Protein AF-A0A7S2FSC3-F1 (afdb_monomer_lite)

InterPro domains:
  IPR011629 Zinc chaperone CobW-like, C-terminal [PF07683] (26-60)
  IPR051927 Zinc Chaperone and cDPG Synthetase [PTHR43603] (1-76)

Radius of gyration: 21.45 Å; chains: 1; bounding box: 57×33×58 Å

Organism: NCBI:txid156173

Structure (mmCIF, N/CA/C/O backbone):
data_AF-A0A7S2FSC3-F1
#
_entry.id   AF-A0A7S2FSC3-F1
#
loop_
_atom_site.group_PDB
_atom_site.id
_atom_site.type_symbol
_atom_site.label_atom_id
_atom_site.label_alt_id
_atom_site.label_comp_id
_atom_site.label_asym_id
_atom_site.label_entity_id
_atom_site.label_seq_id
_atom_site.pdbx_PDB_ins_code
_atom_site.Cartn_x
_atom_site.Cartn_y
_atom_site.Cartn_z
_atom_site.occupancy
_atom_site.B_iso_or_equiv
_atom_site.auth_seq_id
_atom_site.auth_comp_id
_atom_site.auth_asym_id
_atom_site.auth_atom_id
_atom_site.pdbx_PDB_model_num
ATOM 1 N N . GLY A 1 1 ? 13.423 -2.432 -0.985 1.00 66.19 1 GLY A N 1
ATOM 2 C CA . GLY A 1 1 ? 12.224 -1.818 -0.388 1.00 66.19 1 GLY A CA 1
ATOM 3 C C . GLY A 1 1 ? 11.004 -2.440 -1.022 1.00 66.19 1 GLY A C 1
ATOM 4 O O . GLY A 1 1 ? 11.170 -3.214 -1.960 1.00 66.19 1 GLY A O 1
ATOM 5 N N . VAL A 1 2 ? 9.814 -2.130 -0.518 1.00 87.06 2 VAL A N 1
ATOM 6 C CA . VAL A 1 2 ? 8.578 -2.390 -1.267 1.00 87.06 2 VAL A CA 1
ATOM 7 C C . VAL A 1 2 ? 8.443 -1.413 -2.427 1.00 87.06 2 VAL A C 1
ATOM 9 O O . VAL A 1 2 ? 8.983 -0.311 -2.361 1.00 87.06 2 VAL A O 1
ATOM 12 N N . TRP A 1 3 ? 7.713 -1.824 -3.457 1.00 92.44 3 TRP A N 1
ATOM 13 C CA . TRP A 1 3 ? 7.176 -0.907 -4.457 1.00 92.44 3 TRP A CA 1
ATOM 14 C C . TRP A 1 3 ? 5.982 -0.169 -3.855 1.00 92.44 3 TRP A C 1
ATOM 16 O O . TRP A 1 3 ? 5.108 -0.804 -3.256 1.00 92.44 3 TRP A O 1
ATOM 26 N N . TRP A 1 4 ? 5.923 1.147 -4.014 1.00 93.94 4 TRP A N 1
ATOM 27 C CA . TRP A 1 4 ? 4.800 1.967 -3.570 1.00 93.94 4 TRP A CA 1
ATOM 28 C C . TRP A 1 4 ? 3.483 1.527 -4.211 1.00 93.94 4 TRP A C 1
ATOM 30 O O . TRP A 1 4 ? 2.458 1.518 -3.536 1.00 93.94 4 TRP A O 1
ATOM 40 N N . ALA A 1 5 ? 3.521 1.057 -5.461 1.00 92.81 5 ALA A N 1
ATOM 41 C CA . ALA A 1 5 ? 2.370 0.504 -6.173 1.00 92.81 5 ALA A CA 1
ATOM 42 C C . ALA A 1 5 ? 1.791 -0.783 -5.552 1.00 92.81 5 ALA A C 1
ATOM 44 O O . ALA A 1 5 ? 0.733 -1.235 -5.978 1.00 92.81 5 ALA A O 1
ATOM 45 N N . MET A 1 6 ? 2.472 -1.397 -4.576 1.00 90.62 6 MET A N 1
ATOM 46 C CA . MET A 1 6 ? 1.959 -2.556 -3.830 1.00 90.62 6 MET A CA 1
ATOM 47 C C . MET A 1 6 ? 1.218 -2.163 -2.546 1.00 90.62 6 MET A C 1
ATOM 49 O O . MET A 1 6 ? 0.625 -3.030 -1.904 1.00 90.62 6 MET A O 1
ATOM 53 N N . LEU A 1 7 ? 1.278 -0.895 -2.131 1.00 93.00 7 LEU A N 1
ATOM 54 C CA . LEU A 1 7 ? 0.576 -0.412 -0.947 1.00 93.00 7 LEU A CA 1
ATOM 55 C C . LEU A 1 7 ? -0.775 0.195 -1.345 1.00 93.00 7 LEU A C 1
ATOM 57 O O . LEU A 1 7 ? -0.863 0.836 -2.394 1.00 93.00 7 LEU A O 1
ATOM 61 N N . PRO A 1 8 ? -1.813 0.086 -0.494 1.00 93.75 8 PRO A N 1
ATOM 62 C CA . PRO A 1 8 ? -2.980 0.945 -0.632 1.00 93.75 8 PRO A CA 1
ATOM 63 C C . PRO A 1 8 ? -2.547 2.413 -0.614 1.00 93.75 8 PRO A C 1
ATOM 65 O O . PRO A 1 8 ? -1.660 2.797 0.154 1.00 93.75 8 PRO A O 1
ATOM 68 N N . GLU A 1 9 ? -3.193 3.248 -1.421 1.00 93.19 9 GLU A N 1
ATOM 69 C CA . GLU A 1 9 ? -2.822 4.658 -1.585 1.00 93.19 9 GLU A CA 1
ATOM 70 C C . GLU A 1 9 ? -2.804 5.410 -0.243 1.00 93.19 9 GLU A C 1
ATOM 72 O O . GLU A 1 9 ? -1.853 6.125 0.070 1.00 93.19 9 GLU A O 1
ATOM 77 N N . GLN A 1 10 ? -3.790 5.137 0.615 1.00 93.88 10 GLN A N 1
ATOM 78 C CA . GLN A 1 10 ? -3.910 5.703 1.959 1.00 93.88 10 GLN A CA 1
ATOM 79 C C . GLN A 1 10 ? -2.768 5.265 2.889 1.00 93.88 10 GLN A C 1
ATOM 81 O O . GLN A 1 10 ? -2.435 5.970 3.841 1.00 93.88 10 GLN A O 1
ATOM 86 N N . VAL A 1 11 ? -2.171 4.091 2.658 1.00 95.25 11 VAL A N 1
ATOM 87 C CA . VAL A 1 11 ? -0.993 3.624 3.405 1.00 95.25 11 VAL A CA 1
ATOM 88 C C . VAL A 1 11 ? 0.261 4.308 2.877 1.00 95.25 11 VAL A C 1
ATOM 90 O O . VAL A 1 11 ? 1.073 4.765 3.681 1.00 95.25 11 VAL A O 1
ATOM 93 N N . MET A 1 12 ? 0.411 4.408 1.552 1.00 94.81 12 MET A N 1
ATOM 94 C CA . MET A 1 12 ? 1.528 5.109 0.912 1.00 94.81 12 MET A CA 1
ATOM 95 C C . MET A 1 12 ? 1.597 6.566 1.383 1.00 94.81 12 MET A C 1
ATOM 97 O O . MET A 1 12 ? 2.657 7.016 1.816 1.00 94.81 12 MET A O 1
ATOM 101 N N . GLU A 1 13 ? 0.467 7.275 1.383 1.00 94.12 13 GLU A N 1
ATOM 102 C CA . GLU A 1 13 ? 0.369 8.656 1.866 1.00 94.12 13 GLU A CA 1
ATOM 103 C C . GLU A 1 13 ? 0.845 8.785 3.324 1.00 94.12 13 GLU A C 1
ATOM 105 O O . GLU A 1 13 ? 1.619 9.682 3.646 1.00 94.12 13 GLU A O 1
ATOM 110 N N . LYS A 1 14 ? 0.484 7.832 4.196 1.00 93.06 14 LYS A N 1
ATOM 111 C CA . LYS A 1 14 ? 0.932 7.785 5.603 1.00 93.06 14 LYS A CA 1
ATOM 112 C C . LYS A 1 14 ? 2.392 7.358 5.793 1.00 93.06 14 LYS A C 1
ATOM 114 O O . LYS A 1 14 ? 2.920 7.483 6.902 1.00 93.06 14 LYS A O 1
ATOM 119 N N . CYS A 1 15 ? 3.023 6.768 4.781 1.00 93.50 15 CYS A N 1
ATOM 120 C CA . CYS A 1 15 ? 4.440 6.403 4.821 1.00 93.50 15 CYS A CA 1
ATOM 121 C C . CYS A 1 15 ? 5.344 7.561 4.396 1.00 93.50 15 CYS A C 1
ATOM 123 O O . CYS A 1 15 ? 6.516 7.586 4.776 1.00 93.50 15 CYS A O 1
ATOM 125 N N . LEU A 1 16 ? 4.815 8.507 3.620 1.00 92.81 16 LEU A N 1
ATOM 126 C CA . LEU A 1 16 ? 5.562 9.644 3.107 1.00 92.81 16 LEU A CA 1
ATOM 127 C C . LEU A 1 16 ? 5.441 10.854 4.046 1.00 92.81 16 LEU A C 1
ATOM 129 O O . LEU A 1 16 ? 4.410 11.059 4.681 1.00 92.81 16 LEU A O 1
ATOM 133 N N . PRO A 1 17 ? 6.510 11.659 4.183 1.00 91.50 17 PRO A N 1
ATOM 134 C CA . PRO A 1 17 ? 6.576 12.693 5.213 1.00 91.50 17 PRO A CA 1
ATOM 135 C C . PRO A 1 17 ? 5.657 13.886 4.938 1.00 91.50 17 PRO A C 1
ATOM 137 O O . PRO A 1 17 ? 5.297 14.597 5.876 1.00 91.50 17 PRO A O 1
ATOM 140 N N . THR A 1 18 ? 5.313 14.138 3.671 1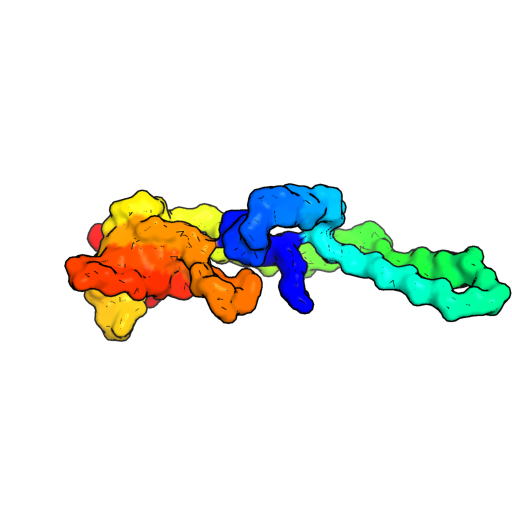.00 95.25 18 THR A N 1
ATOM 141 C CA . THR A 1 18 ? 4.455 15.256 3.274 1.00 95.25 18 THR A CA 1
ATOM 142 C C . THR A 1 18 ? 3.576 14.893 2.070 1.00 95.25 18 THR A C 1
ATOM 144 O O . THR A 1 18 ? 3.945 14.010 1.285 1.00 95.25 18 THR A O 1
ATOM 147 N N . PRO A 1 19 ? 2.449 15.600 1.863 1.00 95.00 19 PRO A N 1
ATOM 148 C CA . PRO A 1 19 ? 1.622 15.444 0.665 1.00 95.00 19 PRO A CA 1
ATOM 149 C C . PRO A 1 19 ? 2.388 15.708 -0.639 1.00 95.00 19 PRO A C 1
ATOM 151 O O . PRO A 1 19 ? 2.137 15.065 -1.655 1.00 95.00 19 PRO A O 1
ATOM 154 N N . GLU A 1 20 ? 3.362 16.621 -0.622 1.00 97.12 20 GLU A N 1
ATOM 155 C CA . GLU A 1 20 ? 4.203 16.907 -1.787 1.00 97.12 20 GLU A CA 1
ATOM 156 C C . GLU A 1 20 ? 5.126 15.733 -2.120 1.00 97.12 20 GLU A C 1
ATOM 158 O O . GLU A 1 20 ? 5.337 15.451 -3.297 1.00 97.12 20 GLU A O 1
ATOM 163 N N . ALA A 1 21 ? 5.648 15.025 -1.111 1.00 95.62 21 ALA A N 1
ATOM 164 C CA . ALA A 1 21 ? 6.431 13.811 -1.329 1.00 95.62 21 ALA A CA 1
ATOM 165 C C . ALA A 1 21 ? 5.567 12.705 -1.954 1.00 95.62 21 ALA A C 1
ATOM 167 O O . ALA A 1 21 ? 5.998 12.061 -2.906 1.00 95.62 21 ALA A O 1
ATOM 168 N N . PHE A 1 22 ? 4.326 12.541 -1.485 1.00 95.75 22 PHE A N 1
ATOM 169 C CA . PHE A 1 22 ? 3.356 11.636 -2.107 1.00 95.75 22 PHE A CA 1
ATOM 170 C C . PHE A 1 22 ? 3.079 11.995 -3.569 1.00 95.75 22 PHE A C 1
ATOM 172 O O . PHE A 1 22 ? 3.190 11.136 -4.444 1.00 95.75 22 PHE A O 1
ATOM 179 N N . ALA A 1 23 ? 2.806 13.267 -3.860 1.00 96.06 23 ALA A N 1
ATOM 180 C CA . ALA A 1 23 ? 2.588 13.726 -5.227 1.00 96.06 23 ALA A CA 1
ATOM 181 C C . ALA A 1 23 ? 3.825 13.522 -6.123 1.00 96.06 23 ALA A C 1
ATOM 183 O O . ALA A 1 23 ? 3.682 13.122 -7.278 1.00 96.06 23 ALA A O 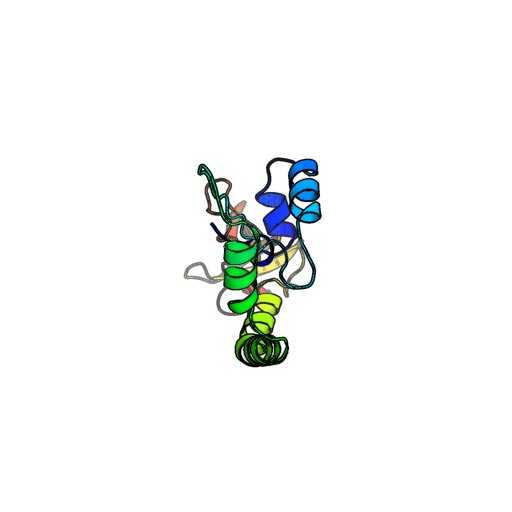1
ATOM 184 N N . ALA A 1 24 ? 5.030 13.767 -5.597 1.00 95.44 24 ALA A N 1
ATOM 185 C CA . ALA A 1 24 ? 6.283 13.582 -6.325 1.00 95.44 24 ALA A CA 1
ATOM 186 C C . ALA A 1 24 ? 6.531 12.111 -6.676 1.00 95.44 24 ALA A C 1
ATOM 188 O O . ALA A 1 24 ? 6.841 11.817 -7.827 1.00 95.44 24 ALA A O 1
ATOM 189 N N . GLU A 1 25 ? 6.339 11.189 -5.728 1.00 94.50 25 GLU A N 1
ATOM 190 C CA . GLU A 1 25 ? 6.427 9.750 -5.998 1.00 94.50 25 GLU A CA 1
ATOM 191 C C . GLU A 1 25 ? 5.367 9.324 -7.015 1.00 94.50 25 GLU A C 1
ATOM 193 O O . GLU A 1 25 ? 5.680 8.658 -7.999 1.00 94.50 25 GLU A O 1
ATOM 198 N N . ARG A 1 26 ? 4.114 9.771 -6.853 1.00 94.56 26 ARG A N 1
ATOM 199 C CA . ARG A 1 26 ? 3.037 9.424 -7.788 1.00 94.56 26 ARG A CA 1
ATOM 200 C C . ARG A 1 26 ? 3.292 9.924 -9.213 1.00 94.56 26 ARG A C 1
ATOM 202 O O . ARG A 1 26 ? 2.920 9.240 -10.166 1.00 94.56 26 ARG A O 1
ATOM 209 N N . ALA A 1 27 ? 3.955 11.067 -9.370 1.00 95.12 27 ALA A N 1
ATOM 210 C CA . ALA A 1 27 ? 4.332 11.603 -10.675 1.00 95.12 27 ALA A CA 1
ATOM 211 C C . ALA A 1 27 ? 5.369 10.741 -11.420 1.00 95.12 27 ALA A C 1
ATOM 213 O O . ALA A 1 27 ? 5.529 10.907 -12.627 1.00 95.12 27 ALA A O 1
ATOM 214 N N . LEU A 1 28 ? 6.068 9.837 -10.725 1.00 93.00 28 LEU A N 1
ATOM 215 C CA . LEU A 1 28 ? 7.051 8.927 -11.318 1.00 93.00 28 LEU A CA 1
ATOM 216 C C . LEU A 1 28 ? 6.463 7.579 -11.747 1.00 93.00 28 LEU A C 1
ATOM 218 O O . LEU A 1 28 ? 7.195 6.781 -12.328 1.00 93.00 28 LEU A O 1
ATOM 222 N N . PHE A 1 29 ? 5.193 7.299 -11.444 1.00 95.06 29 PHE A N 1
ATOM 223 C CA . PHE A 1 29 ? 4.588 6.023 -11.821 1.00 95.06 29 PHE A CA 1
ATOM 224 C C . PHE A 1 29 ? 4.213 6.022 -13.298 1.00 95.06 29 PHE A C 1
ATOM 226 O O . PHE A 1 29 ? 3.749 7.032 -13.831 1.00 95.06 29 PHE A O 1
ATOM 233 N N . GLU A 1 30 ? 4.305 4.851 -13.915 1.00 92.56 30 GLU A N 1
ATOM 234 C CA . GLU A 1 30 ? 3.996 4.661 -15.325 1.00 92.56 30 GLU A CA 1
ATOM 235 C C . GLU A 1 30 ? 3.083 3.448 -15.536 1.00 92.56 30 GLU A C 1
ATOM 237 O O . GLU A 1 30 ? 3.341 2.361 -15.018 1.00 92.56 30 GLU A O 1
ATOM 242 N N . GLY A 1 31 ? 2.002 3.647 -16.299 1.00 89.19 31 GLY A N 1
ATOM 243 C CA . GLY A 1 31 ? 1.056 2.590 -16.664 1.00 89.19 31 GLY A CA 1
ATOM 244 C C . GLY A 1 31 ? 0.523 1.788 -15.471 1.00 89.19 31 GLY A C 1
ATOM 245 O O . GLY A 1 31 ? 0.311 2.323 -14.381 1.00 89.19 31 GLY A O 1
ATOM 246 N N . ASP A 1 32 ? 0.323 0.490 -15.696 1.00 87.06 32 ASP A N 1
ATOM 247 C CA . ASP A 1 32 ? -0.169 -0.457 -14.686 1.00 87.06 32 ASP A CA 1
ATOM 248 C C . ASP A 1 32 ? 0.930 -0.908 -13.708 1.00 87.06 32 ASP A C 1
ATOM 250 O O . ASP A 1 32 ? 0.656 -1.436 -12.628 1.00 87.06 32 ASP A O 1
ATOM 254 N N . ASP A 1 33 ? 2.192 -0.700 -14.082 1.00 88.94 33 ASP A N 1
ATOM 255 C CA . ASP A 1 33 ? 3.354 -1.200 -13.354 1.00 88.94 33 ASP A CA 1
ATOM 256 C C . ASP A 1 33 ? 3.883 -0.196 -12.318 1.00 88.94 33 ASP A C 1
ATOM 258 O O . ASP A 1 33 ? 4.737 -0.540 -11.496 1.00 88.94 33 ASP A O 1
ATOM 262 N N . GLY A 1 34 ? 3.294 0.998 -12.251 1.00 93.50 34 GLY A N 1
ATOM 263 C CA . GLY A 1 34 ? 3.472 1.932 -11.148 1.00 93.50 34 GLY A CA 1
ATOM 264 C C . GLY A 1 34 ? 4.913 2.422 -11.019 1.00 93.50 34 GLY A C 1
ATOM 265 O O . GLY A 1 34 ? 5.493 2.907 -11.984 1.00 93.50 34 GLY A O 1
ATOM 266 N N . ASP A 1 35 ? 5.497 2.317 -9.824 1.00 94.31 35 ASP A N 1
ATOM 267 C CA . ASP A 1 35 ? 6.863 2.762 -9.518 1.00 94.31 35 ASP A CA 1
ATOM 268 C C . ASP A 1 35 ? 7.957 1.722 -9.810 1.00 94.31 35 ASP A C 1
ATOM 270 O O . ASP A 1 35 ? 9.110 1.919 -9.417 1.00 94.31 35 ASP A O 1
ATOM 274 N N . ARG A 1 36 ? 7.631 0.614 -10.492 1.00 92.56 36 ARG A N 1
ATOM 275 C CA . ARG A 1 36 ? 8.564 -0.484 -10.807 1.00 92.56 36 ARG A CA 1
ATOM 276 C C . ARG A 1 36 ? 9.567 -0.081 -11.893 1.00 92.56 36 ARG A C 1
ATOM 278 O O . ARG A 1 36 ? 9.541 -0.580 -13.013 1.00 92.56 36 ARG A O 1
ATOM 285 N N . ARG A 1 37 ? 10.480 0.824 -11.545 1.00 89.06 37 ARG A N 1
ATOM 286 C CA . ARG A 1 37 ? 11.484 1.403 -12.441 1.00 89.06 37 ARG A CA 1
ATOM 287 C C . ARG A 1 37 ? 12.889 0.943 -12.078 1.00 89.06 37 ARG A C 1
ATOM 289 O O . ARG A 1 37 ? 13.251 0.849 -10.905 1.00 89.06 37 ARG A O 1
ATOM 296 N N . GLN A 1 38 ? 13.711 0.733 -13.099 1.00 86.88 38 GLN A N 1
ATOM 297 C CA . GLN A 1 38 ? 15.144 0.500 -12.954 1.00 86.88 38 GLN A CA 1
ATOM 298 C C . GLN A 1 38 ? 15.923 1.566 -13.722 1.00 86.88 38 GLN A C 1
ATOM 300 O O . GLN A 1 38 ? 15.554 1.933 -14.834 1.00 86.88 38 GLN A O 1
ATOM 305 N N . GLU A 1 39 ? 17.007 2.057 -13.127 1.00 90.12 39 GLU A N 1
ATOM 306 C CA . GLU A 1 39 ? 17.942 2.974 -13.775 1.00 90.12 39 GLU A CA 1
ATOM 307 C C . GLU A 1 39 ? 19.323 2.320 -13.806 1.00 90.12 39 GLU A C 1
ATOM 309 O O . GLU A 1 39 ? 19.877 1.947 -12.769 1.00 90.12 39 GLU A O 1
ATOM 314 N N . LEU A 1 40 ? 19.866 2.150 -15.010 1.00 91.44 40 LEU A N 1
ATOM 315 C CA . LEU A 1 40 ? 21.185 1.570 -15.231 1.00 91.44 40 LEU A CA 1
ATOM 316 C C . LEU A 1 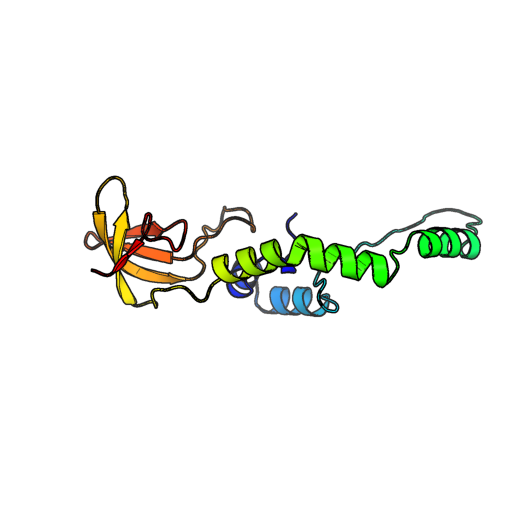40 ? 22.134 2.660 -15.725 1.00 91.44 40 LEU A C 1
ATOM 318 O O . LEU A 1 40 ? 21.888 3.292 -16.750 1.00 91.44 40 LEU A O 1
ATOM 322 N N . VAL A 1 41 ? 23.244 2.858 -15.010 1.00 93.94 41 VAL A N 1
ATOM 323 C CA . VAL A 1 41 ? 24.265 3.853 -15.361 1.00 93.94 41 VAL A CA 1
ATOM 324 C C . VAL A 1 41 ? 25.555 3.144 -15.757 1.00 93.94 41 VAL A C 1
ATOM 326 O O . VAL A 1 41 ? 26.162 2.434 -14.955 1.00 93.94 41 VAL A O 1
ATOM 329 N N . PHE A 1 42 ? 26.006 3.376 -16.989 1.00 94.12 42 PHE A N 1
ATOM 330 C CA . PHE A 1 42 ? 27.273 2.857 -17.502 1.00 94.12 42 PHE A CA 1
ATOM 331 C C . PHE A 1 42 ? 28.331 3.965 -17.509 1.00 94.12 42 PHE A C 1
ATOM 333 O O . PHE A 1 42 ? 28.181 4.975 -18.194 1.00 94.12 42 PHE A O 1
ATOM 340 N N . ILE A 1 43 ? 29.424 3.774 -16.763 1.00 95.50 43 ILE A N 1
ATOM 341 C CA . ILE A 1 43 ? 30.540 4.729 -16.678 1.00 95.50 43 ILE A CA 1
ATOM 342 C C . ILE A 1 43 ? 31.780 4.097 -17.312 1.00 95.50 43 ILE A C 1
ATOM 344 O O . ILE A 1 43 ? 32.266 3.065 -16.856 1.00 95.50 43 ILE A O 1
ATOM 348 N N . GLY A 1 44 ? 32.319 4.725 -18.357 1.00 94.31 44 GLY A N 1
ATOM 349 C CA . GLY A 1 44 ? 33.502 4.227 -19.051 1.00 94.31 44 GLY A CA 1
ATOM 350 C C . GLY A 1 44 ? 33.963 5.146 -20.177 1.00 94.31 44 GLY A C 1
ATOM 351 O O . GLY A 1 44 ? 33.283 6.101 -20.545 1.00 94.31 44 GLY A O 1
ATOM 352 N N . THR A 1 45 ? 35.138 4.853 -20.737 1.00 94.56 45 THR A N 1
ATOM 353 C CA . THR A 1 45 ? 35.649 5.546 -21.931 1.00 94.56 45 THR A CA 1
ATOM 354 C C . THR A 1 45 ? 35.459 4.663 -23.158 1.00 94.56 45 THR A C 1
ATOM 356 O O . THR A 1 45 ? 35.622 3.449 -23.062 1.00 94.56 45 THR A O 1
ATOM 359 N N . LYS A 1 46 ? 35.128 5.268 -24.309 1.00 96.25 46 LYS A N 1
ATOM 360 C CA . LYS A 1 46 ? 34.872 4.554 -25.578 1.00 96.25 46 LYS A CA 1
ATOM 361 C C . LYS A 1 46 ? 33.759 3.493 -25.475 1.00 96.25 46 LYS A C 1
ATOM 363 O O . LYS A 1 46 ? 33.883 2.420 -26.056 1.00 96.25 46 LYS A O 1
ATOM 368 N N . LEU A 1 47 ? 32.694 3.790 -24.727 1.00 96.38 47 LEU A N 1
ATOM 369 C CA . LEU A 1 47 ? 31.517 2.922 -24.655 1.00 96.38 47 LEU A CA 1
ATOM 370 C C . LEU A 1 47 ? 30.838 2.829 -26.024 1.00 96.38 47 LEU A C 1
ATOM 372 O O . LEU A 1 47 ? 30.599 3.849 -26.673 1.00 96.38 47 LEU A O 1
ATOM 376 N N . ASP A 1 48 ? 30.501 1.608 -26.429 1.00 97.31 48 ASP A N 1
ATOM 377 C CA . ASP A 1 48 ? 29.649 1.361 -27.586 1.00 97.31 48 ASP A CA 1
ATOM 378 C C . ASP A 1 48 ? 28.184 1.413 -27.146 1.00 97.31 48 ASP A C 1
ATOM 380 O O . ASP A 1 48 ? 27.583 0.410 -26.761 1.00 97.31 48 ASP A O 1
ATOM 384 N N . VAL A 1 49 ? 27.630 2.625 -27.141 1.00 95.94 49 VAL A N 1
ATOM 385 C CA . VAL A 1 49 ? 26.251 2.874 -26.702 1.00 95.94 49 VAL A CA 1
ATOM 386 C C . VAL A 1 49 ? 25.258 2.075 -27.544 1.00 95.94 49 VAL A C 1
ATOM 388 O O . VAL A 1 49 ? 24.333 1.494 -26.993 1.00 95.94 49 VAL A O 1
ATOM 391 N N . ALA A 1 50 ? 25.476 1.985 -28.859 1.00 97.06 50 ALA A N 1
ATOM 392 C CA . ALA A 1 50 ? 24.567 1.282 -29.756 1.00 97.06 50 ALA A CA 1
ATOM 393 C C . ALA A 1 50 ? 24.532 -0.222 -29.460 1.00 97.06 50 ALA A C 1
ATOM 395 O O . ALA A 1 50 ? 23.451 -0.802 -29.369 1.00 97.06 50 ALA A O 1
ATOM 396 N N . ALA A 1 51 ? 25.696 -0.847 -29.258 1.00 97.75 51 ALA A N 1
ATOM 397 C CA . ALA A 1 51 ? 25.762 -2.265 -28.916 1.00 97.75 51 ALA A CA 1
ATOM 398 C C . ALA A 1 51 ? 25.149 -2.564 -27.538 1.00 97.75 51 ALA A C 1
ATOM 400 O O . ALA A 1 51 ? 24.461 -3.575 -27.380 1.00 97.75 51 ALA A O 1
ATOM 401 N N . ILE A 1 52 ? 25.372 -1.690 -26.549 1.00 96.81 52 ILE A N 1
ATOM 402 C CA . ILE A 1 52 ? 24.791 -1.838 -25.207 1.00 96.81 52 ILE A CA 1
ATOM 403 C C . ILE A 1 52 ? 23.266 -1.721 -25.273 1.00 96.81 52 ILE A C 1
ATOM 405 O O . ILE A 1 52 ? 22.583 -2.612 -24.778 1.00 96.81 52 ILE A O 1
ATOM 409 N N . THR A 1 53 ? 22.735 -0.678 -25.918 1.00 96.38 53 THR A N 1
ATOM 410 C CA . THR A 1 53 ? 21.286 -0.491 -26.083 1.00 96.38 53 THR A CA 1
ATOM 411 C C . THR A 1 53 ? 20.657 -1.681 -26.798 1.00 96.38 53 THR A C 1
ATOM 413 O O . THR A 1 53 ? 19.738 -2.277 -26.256 1.00 96.38 53 THR A O 1
ATOM 416 N N . ALA A 1 54 ? 21.218 -2.121 -27.928 1.00 97.88 54 ALA A N 1
ATOM 417 C CA . ALA A 1 54 ? 20.692 -3.277 -28.655 1.00 97.88 54 ALA A CA 1
ATOM 418 C C . ALA A 1 54 ? 20.696 -4.567 -27.813 1.00 97.88 54 ALA A C 1
ATOM 420 O O . ALA A 1 54 ? 19.794 -5.391 -27.939 1.00 97.88 54 ALA A O 1
ATOM 421 N N . SER A 1 55 ? 21.697 -4.744 -26.943 1.00 97.25 55 SER A N 1
ATOM 422 C CA . SER A 1 55 ? 21.767 -5.901 -26.043 1.00 97.25 55 SER A CA 1
ATOM 423 C C . SER A 1 55 ? 20.729 -5.832 -24.921 1.00 97.25 55 SER A C 1
ATOM 425 O O . SER A 1 55 ? 20.232 -6.872 -24.504 1.00 97.25 55 SER A O 1
ATOM 427 N N . LEU A 1 56 ? 20.408 -4.633 -24.424 1.00 96.69 56 LEU A N 1
ATOM 428 C CA . LEU A 1 56 ? 19.360 -4.431 -23.419 1.00 96.69 56 LEU A CA 1
ATOM 429 C C . LEU A 1 56 ? 17.962 -4.575 -24.032 1.00 96.69 56 LEU A C 1
ATOM 431 O O . LEU A 1 56 ? 17.127 -5.259 -23.450 1.00 96.69 56 LEU A O 1
ATOM 435 N N . ASP A 1 57 ? 17.734 -4.010 -25.218 1.00 96.19 57 ASP A N 1
ATOM 436 C CA . ASP A 1 57 ? 16.464 -4.126 -25.945 1.00 96.19 57 ASP A CA 1
ATOM 437 C C . ASP A 1 57 ? 16.137 -5.592 -26.263 1.00 96.19 57 ASP A C 1
ATOM 439 O O . ASP A 1 57 ? 14.989 -6.014 -26.159 1.00 96.19 57 ASP A O 1
ATOM 443 N N . ALA A 1 58 ? 17.154 -6.401 -26.580 1.00 97.25 58 ALA A N 1
ATOM 444 C CA . ALA A 1 58 ? 16.997 -7.837 -26.812 1.00 97.25 58 ALA A CA 1
ATOM 445 C C . ALA A 1 58 ? 16.596 -8.643 -25.557 1.00 97.25 58 ALA A C 1
ATOM 447 O O . ALA A 1 58 ? 16.239 -9.812 -25.687 1.00 97.25 58 ALA A O 1
ATOM 448 N N . CYS A 1 59 ? 16.669 -8.049 -24.362 1.00 96.06 59 CYS A N 1
ATOM 449 C CA . CYS A 1 59 ? 16.249 -8.658 -23.097 1.00 96.06 59 CYS A CA 1
ATOM 450 C C . CYS A 1 59 ? 14.844 -8.220 -22.653 1.00 96.06 59 CYS A C 1
ATOM 452 O O . CYS A 1 59 ? 14.392 -8.656 -21.593 1.00 96.06 59 CYS A O 1
ATOM 454 N N . LEU A 1 60 ? 14.173 -7.336 -23.401 1.00 94.50 60 LEU A N 1
ATOM 455 C CA . LEU A 1 60 ? 12.805 -6.936 -23.086 1.00 94.50 60 LEU A CA 1
ATOM 456 C C . LEU A 1 60 ? 11.860 -8.123 -23.281 1.00 94.50 60 LEU A C 1
ATOM 458 O O . LEU A 1 60 ? 11.948 -8.835 -24.281 1.00 94.50 60 LEU A O 1
ATOM 462 N N . CYS A 1 61 ? 10.951 -8.316 -22.326 1.00 94.69 61 CYS A N 1
ATOM 463 C CA . CYS A 1 61 ? 9.837 -9.239 -22.509 1.00 94.69 61 CYS A CA 1
ATOM 464 C C . CYS A 1 61 ? 8.960 -8.742 -23.658 1.00 94.69 61 CYS A C 1
ATOM 466 O O . CYS A 1 61 ? 8.724 -7.540 -23.807 1.00 94.69 61 CYS A O 1
ATOM 468 N N . THR A 1 62 ? 8.476 -9.677 -24.459 1.00 96.94 62 THR A N 1
ATOM 469 C CA . THR A 1 62 ? 7.459 -9.414 -25.473 1.00 96.94 62 THR A CA 1
ATOM 470 C C . THR A 1 62 ? 6.096 -9.169 -24.822 1.00 96.94 62 THR A C 1
ATOM 472 O O . THR A 1 62 ? 5.859 -9.568 -23.680 1.00 96.94 62 THR A O 1
ATOM 475 N N . ASP A 1 63 ? 5.176 -8.548 -25.564 1.00 95.31 63 ASP A N 1
ATOM 476 C CA . ASP A 1 63 ? 3.800 -8.332 -25.093 1.00 95.31 63 ASP A CA 1
ATOM 477 C C . ASP A 1 63 ? 3.113 -9.661 -24.719 1.00 95.31 63 ASP A C 1
ATOM 479 O O . ASP A 1 63 ? 2.427 -9.736 -23.705 1.00 95.31 63 ASP A O 1
ATOM 483 N N . GLU A 1 64 ? 3.368 -10.733 -25.481 1.00 97.69 64 GLU A N 1
ATOM 484 C CA . GLU A 1 64 ? 2.830 -12.076 -25.215 1.00 97.69 64 GLU A CA 1
ATOM 485 C C . GLU A 1 64 ? 3.349 -12.651 -23.887 1.00 97.69 64 GLU A C 1
ATOM 487 O O . GLU A 1 64 ? 2.561 -13.119 -23.066 1.00 97.69 64 GLU A O 1
ATOM 492 N N . GLU A 1 65 ? 4.655 -12.546 -23.616 1.00 97.06 65 GLU A N 1
ATOM 493 C CA . GLU A 1 65 ? 5.239 -12.981 -22.337 1.00 97.06 65 GLU A CA 1
ATOM 494 C C . GLU A 1 65 ? 4.693 -12.167 -21.152 1.00 97.06 65 GLU A C 1
ATOM 496 O O . GLU A 1 65 ? 4.460 -12.710 -20.067 1.00 97.06 65 GLU A O 1
ATOM 501 N N . MET A 1 66 ? 4.454 -10.866 -21.349 1.00 94.25 66 MET A N 1
ATOM 502 C CA . MET A 1 66 ? 3.852 -10.006 -20.329 1.00 94.25 66 MET A CA 1
ATOM 503 C C . MET A 1 66 ? 2.380 -10.347 -20.078 1.00 94.25 66 MET A C 1
ATOM 505 O O . MET A 1 66 ? 1.947 -10.327 -18.923 1.00 94.25 66 MET A O 1
ATOM 509 N N . ASP A 1 67 ? 1.616 -10.692 -21.112 1.00 95.62 67 ASP A N 1
ATOM 510 C CA . ASP A 1 67 ? 0.225 -11.132 -20.982 1.00 95.62 67 ASP A CA 1
ATOM 511 C C . ASP A 1 67 ? 0.125 -12.476 -20.251 1.00 95.62 67 ASP A C 1
ATOM 513 O O . ASP A 1 67 ? -0.703 -12.630 -19.346 1.00 95.62 67 ASP A O 1
ATOM 517 N N . GLU A 1 68 ? 1.006 -13.430 -20.564 1.00 97.12 68 GLU A N 1
ATOM 518 C CA . GLU A 1 68 ? 1.105 -14.697 -19.832 1.00 97.12 68 GLU A CA 1
ATOM 519 C C . GLU A 1 68 ? 1.437 -14.469 -18.354 1.00 97.12 68 GLU A C 1
ATOM 521 O O . GLU A 1 68 ? 0.787 -15.039 -17.469 1.00 97.12 68 GLU A O 1
ATOM 526 N N . TYR A 1 69 ? 2.406 -13.594 -18.069 1.00 93.38 69 TYR A N 1
ATOM 527 C CA . TYR A 1 69 ? 2.725 -13.186 -16.705 1.00 93.38 69 TYR A CA 1
ATOM 528 C C . TYR A 1 69 ? 1.492 -12.598 -16.004 1.00 93.38 69 TYR A C 1
ATOM 530 O O . TYR A 1 69 ? 1.110 -13.066 -14.929 1.00 93.38 69 TYR A O 1
ATOM 538 N N . ARG A 1 70 ? 0.804 -11.626 -16.613 1.00 93.38 70 ARG A N 1
ATOM 539 C CA . ARG A 1 70 ? -0.401 -11.017 -16.025 1.00 93.38 70 ARG A CA 1
ATOM 540 C C . ARG A 1 70 ? -1.484 -12.064 -15.756 1.00 93.38 70 ARG A C 1
ATOM 542 O O . ARG A 1 70 ? -2.093 -12.034 -14.688 1.00 93.38 70 ARG A O 1
ATOM 549 N N . ALA A 1 71 ? -1.680 -13.023 -16.659 1.00 95.81 71 ALA A N 1
ATOM 550 C CA . ALA A 1 71 ? -2.651 -14.100 -16.484 1.00 95.81 71 ALA A CA 1
ATOM 551 C C . ALA A 1 71 ? -2.304 -15.027 -15.305 1.00 95.81 71 ALA A C 1
ATOM 553 O O . ALA A 1 71 ? -3.186 -15.361 -14.511 1.00 95.81 71 ALA A O 1
ATOM 554 N N . ILE A 1 72 ? -1.031 -15.409 -15.150 1.00 96.38 72 ILE A N 1
ATOM 555 C CA . ILE A 1 72 ? -0.571 -16.247 -14.029 1.00 96.38 72 ILE A CA 1
ATOM 556 C C . ILE A 1 72 ? -0.786 -15.538 -12.685 1.00 96.38 72 ILE A C 1
ATOM 558 O O . ILE A 1 72 ? -1.170 -16.176 -11.702 1.00 96.38 72 ILE A O 1
ATOM 562 N N . TRP A 1 73 ? -0.562 -14.225 -12.636 1.00 93.25 73 TRP A N 1
ATOM 563 C CA . TRP A 1 73 ? -0.583 -13.449 -11.394 1.00 93.25 73 TRP A CA 1
ATOM 564 C C . TRP A 1 73 ? -1.920 -12.751 -11.100 1.00 93.25 73 TRP A C 1
ATOM 566 O O . TRP A 1 73 ? -2.079 -12.197 -10.012 1.00 93.25 73 TRP A O 1
ATOM 576 N N . ALA A 1 74 ? -2.907 -12.817 -11.999 1.00 93.81 74 ALA A N 1
ATOM 577 C CA . ALA A 1 74 ? -4.191 -12.123 -11.858 1.00 93.81 74 ALA A CA 1
ATOM 578 C C . ALA A 1 74 ? -4.898 -12.418 -10.522 1.00 93.81 74 ALA A C 1
ATOM 580 O O . ALA A 1 74 ? -5.326 -11.498 -9.828 1.00 93.81 74 ALA A O 1
ATOM 581 N N . ALA A 1 75 ? -4.951 -13.688 -10.106 1.00 94.06 75 ALA A N 1
ATOM 582 C CA . ALA A 1 75 ? -5.601 -14.078 -8.852 1.00 94.06 75 ALA A CA 1
ATOM 583 C C . ALA A 1 75 ? -4.916 -13.478 -7.608 1.00 94.06 75 ALA A C 1
ATOM 585 O O . ALA A 1 75 ? -5.579 -13.190 -6.609 1.00 94.06 75 ALA A O 1
ATOM 586 N N . GLU A 1 76 ? -3.596 -13.281 -7.664 1.00 92.75 76 GLU A N 1
ATOM 587 C CA . GLU A 1 76 ? -2.830 -12.651 -6.589 1.00 92.75 76 GLU A CA 1
ATOM 588 C C . GLU A 1 76 ? -3.096 -11.149 -6.530 1.00 92.75 76 GLU A C 1
ATOM 590 O O . GLU A 1 76 ? -3.315 -10.610 -5.447 1.00 92.75 76 GLU A O 1
ATOM 595 N N . VAL A 1 77 ? -3.148 -10.491 -7.692 1.00 90.00 77 VAL A N 1
ATOM 596 C CA . VAL A 1 77 ? -3.512 -9.071 -7.804 1.00 90.00 77 VAL A CA 1
ATOM 597 C C . VAL A 1 77 ? -4.913 -8.837 -7.242 1.00 90.00 77 VAL A C 1
ATOM 599 O O . VAL A 1 77 ? -5.109 -7.944 -6.421 1.00 90.00 77 VAL A O 1
ATOM 602 N N . GLU A 1 78 ? -5.880 -9.680 -7.605 1.00 91.56 78 GLU A N 1
ATOM 603 C CA . GLU A 1 78 ? -7.240 -9.613 -7.065 1.00 91.56 78 GLU A CA 1
ATOM 604 C C . GLU A 1 78 ? -7.288 -9.857 -5.553 1.00 91.56 78 GLU A C 1
ATOM 606 O O . GLU A 1 78 ? -8.053 -9.202 -4.844 1.00 91.56 78 GLU A O 1
ATOM 611 N N . ARG A 1 79 ? -6.493 -10.804 -5.038 1.00 91.38 79 ARG A N 1
ATOM 612 C CA . ARG A 1 79 ? -6.405 -11.057 -3.594 1.00 91.38 79 ARG A CA 1
ATOM 613 C C . ARG A 1 79 ? -5.849 -9.841 -2.865 1.00 91.38 79 ARG A C 1
ATOM 615 O O . ARG A 1 79 ? -6.485 -9.380 -1.924 1.00 91.38 79 ARG A O 1
ATOM 622 N N . ALA A 1 80 ? -4.724 -9.306 -3.329 1.00 89.75 80 ALA A N 1
ATOM 623 C CA . ALA A 1 80 ? -4.101 -8.123 -2.752 1.00 89.75 80 ALA A CA 1
ATOM 624 C C . ALA A 1 80 ? -5.047 -6.914 -2.785 1.00 89.75 80 ALA A C 1
ATOM 626 O O . ALA A 1 80 ? -5.143 -6.197 -1.794 1.00 89.75 80 ALA A O 1
ATOM 627 N N . ALA A 1 81 ? -5.798 -6.728 -3.877 1.00 89.25 81 ALA A N 1
ATOM 628 C CA . ALA A 1 81 ? -6.808 -5.680 -3.975 1.00 89.25 81 ALA A CA 1
ATOM 629 C C . ALA A 1 81 ? -7.919 -5.848 -2.925 1.00 89.25 81 ALA A C 1
ATOM 631 O O . ALA A 1 81 ? -8.257 -4.880 -2.257 1.00 89.25 81 ALA A O 1
ATOM 632 N N . ARG A 1 82 ? -8.444 -7.067 -2.716 1.00 89.81 82 ARG A N 1
ATOM 633 C CA . ARG A 1 82 ? -9.441 -7.331 -1.658 1.00 89.81 82 ARG A CA 1
ATOM 634 C C . ARG A 1 82 ? -8.884 -7.084 -0.257 1.00 89.81 82 ARG A C 1
ATOM 636 O O . ARG A 1 82 ? -9.570 -6.493 0.570 1.00 89.81 82 ARG A O 1
ATOM 643 N N . ASP A 1 83 ? -7.651 -7.515 -0.001 1.00 89.62 83 ASP A N 1
ATOM 644 C CA . ASP A 1 83 ? -6.985 -7.326 1.294 1.00 89.62 83 ASP A CA 1
ATOM 645 C C . ASP A 1 83 ? -6.671 -5.839 1.560 1.00 89.62 83 ASP A C 1
ATOM 647 O O . ASP A 1 83 ? -6.575 -5.416 2.712 1.00 89.62 83 ASP A O 1
ATOM 651 N N . ALA A 1 84 ? -6.559 -5.035 0.498 1.00 92.12 84 ALA A N 1
ATOM 652 C CA . ALA A 1 84 ? -6.411 -3.584 0.532 1.00 92.12 84 ALA A CA 1
ATOM 653 C C . ALA A 1 84 ? -7.738 -2.821 0.707 1.00 92.12 84 ALA A C 1
ATOM 655 O O . ALA A 1 84 ? -7.703 -1.605 0.871 1.00 92.12 84 ALA A O 1
ATOM 656 N N . GLY A 1 85 ? -8.888 -3.501 0.705 1.00 91.25 85 GLY A N 1
ATOM 657 C CA . GLY A 1 85 ? -10.213 -2.906 0.879 1.00 91.25 85 GLY A CA 1
ATOM 658 C C . GLY A 1 85 ? -11.068 -2.867 -0.402 1.00 91.25 85 GLY A C 1
ATOM 659 O O . GLY A 1 85 ? -10.665 -3.374 -1.447 1.00 91.25 85 GLY A O 1
ATOM 660 N N . PRO A 1 86 ? -12.282 -2.282 -0.354 1.00 92.88 86 PRO A N 1
ATOM 661 C CA . PRO A 1 86 ? -12.890 -1.612 0.796 1.00 92.88 86 PRO A CA 1
ATOM 662 C C . PRO A 1 86 ? -13.150 -2.573 1.962 1.00 92.88 86 PRO A C 1
ATOM 664 O O . PRO A 1 86 ? -13.485 -3.738 1.762 1.00 92.88 86 PRO A O 1
ATOM 667 N N . PHE A 1 87 ? -12.980 -2.070 3.182 1.00 96.12 87 PHE A N 1
ATOM 668 C CA . PHE A 1 87 ? -13.146 -2.850 4.406 1.00 96.12 87 PHE A CA 1
ATOM 669 C C . PHE A 1 87 ? -14.620 -2.961 4.823 1.00 96.12 87 PHE A C 1
ATOM 671 O O . PHE A 1 87 ? -15.426 -2.083 4.518 1.00 96.12 87 PHE A O 1
ATOM 678 N N . ARG A 1 88 ? -14.976 -4.034 5.539 1.00 97.31 88 ARG A N 1
ATOM 679 C CA . ARG A 1 88 ? -16.361 -4.342 5.953 1.00 97.31 88 ARG A CA 1
ATOM 680 C C . ARG A 1 88 ? -16.975 -3.352 6.949 1.00 97.31 88 ARG A C 1
ATOM 682 O O . ARG A 1 88 ? -18.198 -3.232 6.976 1.00 97.31 88 ARG A O 1
ATOM 689 N N . PHE A 1 89 ? -16.170 -2.687 7.780 1.00 98.06 89 PHE A N 1
ATOM 690 C CA . PHE A 1 89 ? -16.655 -1.809 8.853 1.00 98.06 89 PHE A CA 1
ATOM 691 C C . PHE A 1 89 ? -16.150 -0.376 8.691 1.00 98.06 89 PHE A C 1
ATOM 693 O O . PHE A 1 89 ? -14.945 -0.147 8.689 1.00 98.06 89 PHE A O 1
ATOM 700 N N . ASP A 1 90 ? -17.047 0.605 8.631 1.00 98.06 90 ASP A N 1
ATOM 701 C CA . ASP A 1 90 ? -16.669 2.021 8.572 1.00 98.06 90 ASP A CA 1
ATOM 702 C C . ASP A 1 90 ? -16.107 2.532 9.908 1.00 98.06 90 ASP A C 1
ATOM 704 O O . ASP A 1 90 ? -16.398 1.987 10.978 1.00 98.06 90 ASP A O 1
ATOM 708 N N . VAL A 1 91 ? -15.352 3.634 9.866 1.00 98.06 91 VAL A N 1
ATOM 709 C CA . VAL A 1 91 ? -14.937 4.360 11.077 1.00 98.06 91 VAL A CA 1
ATOM 710 C C . VAL A 1 91 ? -16.175 4.796 11.874 1.00 98.06 91 VAL A C 1
ATOM 712 O O . VAL A 1 91 ? -17.114 5.370 11.329 1.00 98.06 91 VAL A O 1
ATOM 715 N N . GLY A 1 92 ? -16.172 4.514 13.176 1.00 97.88 92 GLY A N 1
ATOM 716 C CA . GLY A 1 92 ? -17.287 4.707 14.103 1.00 97.88 92 GLY A CA 1
ATOM 717 C C . GLY A 1 92 ? -18.156 3.461 14.310 1.00 97.88 92 GLY A C 1
ATOM 718 O O . GLY A 1 92 ? -18.958 3.436 15.244 1.00 97.88 92 GLY A O 1
ATOM 719 N N . THR A 1 93 ? -17.996 2.415 13.493 1.00 98.56 93 THR A N 1
ATOM 720 C CA . THR A 1 93 ? -18.765 1.167 13.632 1.00 98.56 93 THR A CA 1
ATOM 721 C C . THR A 1 93 ? -18.387 0.429 14.916 1.00 98.56 93 THR A C 1
ATOM 723 O O . THR A 1 93 ? -17.202 0.286 15.231 1.00 98.56 93 THR A O 1
ATOM 726 N N . ARG A 1 94 ? -19.394 -0.070 15.646 1.00 98.31 94 ARG A N 1
ATOM 727 C CA . ARG A 1 94 ? -19.198 -0.930 16.822 1.00 98.31 94 ARG A CA 1
ATOM 728 C C . ARG A 1 94 ? -18.870 -2.351 16.386 1.00 98.31 94 ARG A C 1
ATOM 730 O O . ARG A 1 94 ? -19.565 -2.920 15.547 1.00 98.31 94 ARG A O 1
ATOM 737 N N . VAL A 1 95 ? -17.812 -2.902 16.964 1.00 98.31 95 VAL A N 1
ATOM 738 C CA . VAL A 1 95 ? -17.243 -4.200 16.592 1.00 98.31 95 VAL A CA 1
ATOM 739 C C . VAL A 1 95 ? -16.778 -4.961 17.830 1.00 98.31 95 VAL A C 1
ATOM 741 O O . VAL A 1 95 ? -16.550 -4.376 18.889 1.00 98.31 95 VAL A O 1
ATOM 744 N N . GLU A 1 96 ? -16.596 -6.266 17.676 1.00 97.88 96 GLU A N 1
ATOM 745 C CA . GLU A 1 96 ? -15.846 -7.103 18.609 1.00 97.88 96 GLU A CA 1
ATOM 746 C C . GLU A 1 96 ? -14.534 -7.528 17.959 1.00 97.88 96 GLU A C 1
ATOM 748 O O . GLU A 1 96 ? -14.527 -7.992 16.816 1.00 97.88 96 GLU A O 1
ATOM 753 N N . CYS A 1 97 ? -13.436 -7.406 18.701 1.00 97.75 97 CYS A N 1
ATOM 754 C CA . CYS A 1 97 ? -12.107 -7.836 18.283 1.00 97.75 97 CYS A CA 1
ATOM 755 C C . CYS A 1 97 ? -11.647 -9.039 19.101 1.00 97.75 97 CYS A C 1
ATOM 757 O O . CYS A 1 97 ? -11.905 -9.130 20.302 1.00 97.75 97 CYS A O 1
ATOM 759 N N . ASN A 1 98 ? -10.938 -9.956 18.450 1.00 96.81 98 ASN A N 1
ATOM 760 C CA . ASN A 1 98 ? -10.381 -11.134 19.100 1.00 96.81 98 ASN A CA 1
ATOM 761 C C . ASN A 1 98 ? -9.000 -10.826 19.699 1.00 96.81 98 ASN A C 1
ATOM 763 O O . ASN A 1 98 ? -8.007 -10.730 18.976 1.00 96.81 98 ASN A O 1
ATOM 767 N N . CYS A 1 99 ? -8.932 -10.717 21.025 1.00 92.06 99 CYS A N 1
ATOM 768 C CA . CYS A 1 99 ? -7.708 -10.473 21.797 1.00 92.06 99 CYS A CA 1
ATOM 769 C C . CYS A 1 99 ? -7.317 -11.689 22.661 1.00 92.06 99 CYS A C 1
ATOM 771 O O . CYS A 1 99 ? -6.729 -11.538 23.728 1.00 92.06 99 CYS A O 1
ATOM 773 N N . GLY A 1 100 ? -7.691 -12.901 22.231 1.00 93.50 100 GLY A N 1
ATOM 774 C CA . GLY A 1 100 ? -7.713 -14.115 23.062 1.00 93.50 100 GLY A CA 1
ATOM 775 C C . GLY A 1 100 ? -9.088 -14.356 23.696 1.00 93.50 100 GLY A C 1
ATOM 776 O O . GLY A 1 100 ? -9.497 -15.501 23.871 1.00 93.50 100 GLY A O 1
ATOM 777 N N . GLU A 1 101 ? -9.831 -13.275 23.921 1.00 94.88 101 GLU A N 1
ATOM 778 C CA . GLU A 1 101 ? -11.273 -13.235 24.158 1.00 94.88 101 GLU A CA 1
ATOM 779 C C . GLU A 1 101 ? -11.888 -12.160 23.245 1.00 94.88 101 GLU A C 1
ATOM 781 O O . GLU A 1 101 ? -11.171 -11.300 22.724 1.00 94.88 101 GLU A O 1
ATOM 786 N N . TRP A 1 102 ? -13.202 -12.214 23.018 1.00 97.44 102 TRP A N 1
ATOM 787 C CA . TRP A 1 102 ? -13.902 -11.196 22.232 1.00 97.44 102 TRP A CA 1
ATOM 788 C C . TRP A 1 102 ? -14.153 -9.959 23.088 1.00 97.44 102 TRP A C 1
ATOM 790 O O . TRP A 1 102 ? -14.862 -10.036 24.090 1.00 97.44 102 TRP A O 1
ATOM 800 N N . VAL A 1 103 ? -13.573 -8.830 22.686 1.00 97.69 103 VAL A N 1
ATOM 801 C CA . VAL A 1 103 ? -13.685 -7.557 23.403 1.00 97.69 103 VAL A CA 1
ATOM 802 C C . VAL A 1 103 ? -14.339 -6.518 22.500 1.00 97.69 103 VAL A C 1
ATOM 804 O O . VAL A 1 103 ? -13.962 -6.371 21.337 1.00 97.69 103 VAL A O 1
ATOM 807 N N . GLN A 1 104 ? -15.331 -5.806 23.035 1.00 98.06 104 GLN A N 1
ATOM 808 C CA . GLN A 1 104 ? -16.070 -4.773 22.312 1.00 98.06 104 GLN A CA 1
ATOM 809 C C . GLN A 1 104 ? -15.265 -3.478 22.178 1.00 98.06 104 GLN A C 1
ATOM 811 O O . GLN A 1 104 ? -14.518 -3.076 23.074 1.00 98.06 104 GLN A O 1
ATOM 816 N N . GLY A 1 105 ? -15.462 -2.802 21.051 1.00 97.88 105 GLY A N 1
ATOM 817 C CA . GLY A 1 105 ? -14.841 -1.525 20.742 1.00 97.88 105 GLY A CA 1
ATOM 818 C C . GLY A 1 105 ? -15.512 -0.824 19.566 1.00 97.88 105 GLY A C 1
ATOM 819 O O . GLY A 1 105 ? -16.586 -1.217 19.099 1.00 97.88 105 GLY A O 1
ATOM 820 N N . SER A 1 106 ? -14.882 0.245 19.101 1.00 98.50 106 SER A N 1
ATOM 821 C CA . SER A 1 106 ? -15.317 1.029 17.946 1.00 98.50 106 SER A CA 1
ATOM 822 C C . SER A 1 106 ? -14.150 1.212 16.983 1.00 98.50 106 SER A C 1
ATOM 824 O O . SER A 1 106 ? -13.039 1.523 17.413 1.00 98.50 106 SER A O 1
ATOM 826 N N . VAL A 1 107 ? -14.381 1.041 15.681 1.00 98.62 107 VAL A N 1
ATOM 827 C CA . VAL A 1 107 ? -13.360 1.336 14.663 1.00 98.62 107 VA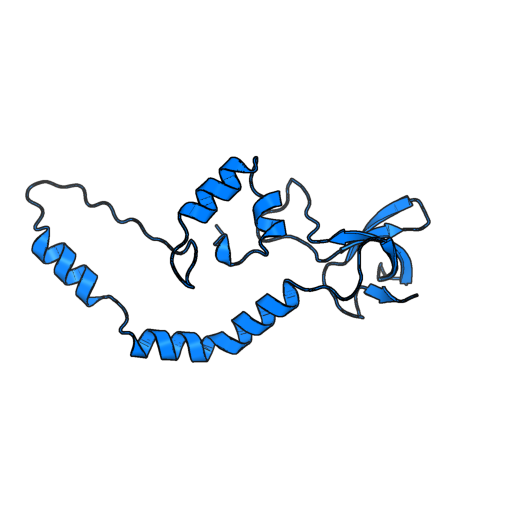L A CA 1
ATOM 828 C C . VAL A 1 107 ? -13.051 2.832 14.699 1.00 98.62 107 VAL A C 1
ATOM 830 O O . VAL A 1 107 ? -13.958 3.646 14.562 1.00 98.62 107 VAL A O 1
ATOM 833 N N . VAL A 1 108 ? -11.782 3.207 14.852 1.00 98.50 108 VAL A N 1
ATOM 834 C CA . VAL A 1 108 ? -11.354 4.618 14.907 1.00 98.50 108 VAL A CA 1
ATOM 835 C C . VAL A 1 108 ? -10.517 5.043 13.704 1.00 98.50 108 VAL A C 1
ATOM 837 O O . VAL A 1 108 ? -10.458 6.230 13.395 1.00 98.50 108 VAL A O 1
ATOM 840 N N . ALA A 1 109 ? -9.909 4.097 12.984 1.00 97.62 109 ALA A N 1
ATOM 841 C CA . ALA A 1 109 ? -9.174 4.391 11.758 1.00 97.62 109 ALA A CA 1
ATOM 842 C C . ALA A 1 109 ? -9.105 3.184 10.819 1.00 97.62 109 ALA A C 1
ATOM 844 O O . ALA A 1 109 ? -9.047 2.039 11.268 1.00 97.62 109 ALA A O 1
ATOM 845 N N . HIS A 1 110 ? -9.015 3.469 9.518 1.00 98.00 110 HIS A N 1
ATOM 846 C CA . HIS A 1 110 ? -8.591 2.509 8.499 1.00 98.00 110 HIS A CA 1
ATOM 847 C C . HIS A 1 110 ? -7.115 2.661 8.154 1.00 98.00 110 HIS A C 1
ATOM 849 O O . HIS A 1 110 ? -6.524 3.729 8.368 1.00 98.00 110 HIS A O 1
ATOM 855 N N . TYR A 1 111 ? -6.535 1.617 7.556 1.00 97.12 111 TYR A N 1
ATOM 856 C CA . TYR A 1 111 ? -5.154 1.631 7.062 1.00 97.12 111 TYR A CA 1
ATOM 857 C C . TYR A 1 111 ? -4.170 2.054 8.163 1.00 97.12 111 TYR A C 1
ATOM 859 O O . TYR A 1 111 ? -3.345 2.958 7.983 1.00 97.12 111 TYR A O 1
ATOM 867 N N . TYR A 1 112 ? -4.348 1.515 9.366 1.00 96.69 112 TYR A N 1
ATOM 868 C CA . TYR A 1 112 ? -3.578 1.908 10.536 1.00 96.69 112 TYR A CA 1
ATOM 869 C C . TYR A 1 112 ? -2.162 1.338 10.474 1.00 96.69 112 TYR A C 1
ATOM 871 O O . TYR A 1 112 ? -1.967 0.166 10.148 1.00 96.69 112 TYR A O 1
ATOM 879 N N . ARG A 1 113 ? -1.174 2.165 10.818 1.00 95.56 113 ARG A N 1
ATOM 880 C CA . ARG A 1 113 ? 0.226 1.762 10.947 1.00 95.56 113 ARG A CA 1
ATOM 881 C C . ARG A 1 113 ? 0.904 2.526 12.072 1.00 95.56 113 ARG A C 1
ATOM 883 O O . ARG A 1 113 ? 0.600 3.696 12.299 1.00 95.56 113 ARG A O 1
ATOM 890 N N . GLU A 1 114 ? 1.864 1.876 12.716 1.00 94.38 114 GLU A N 1
ATOM 891 C CA . GLU A 1 114 ? 2.739 2.531 13.685 1.00 94.38 114 GLU A CA 1
ATOM 892 C C . GLU A 1 114 ? 3.870 3.293 12.977 1.00 94.38 114 GLU A C 1
ATOM 894 O O . GLU A 1 114 ? 4.376 2.815 11.956 1.00 94.38 114 GLU A O 1
ATOM 8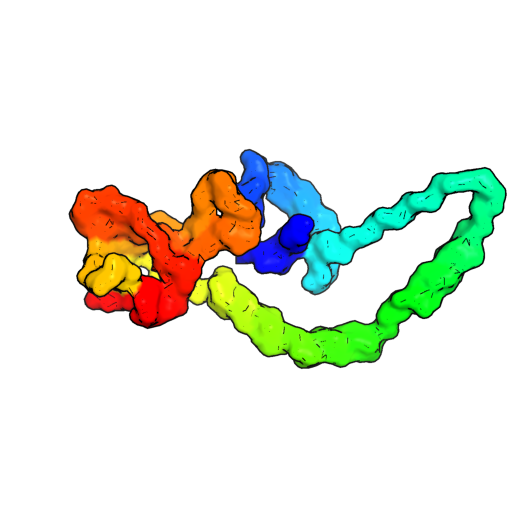99 N N . PRO A 1 115 ? 4.341 4.432 13.518 1.00 89.88 115 PRO A N 1
ATOM 900 C CA . PRO A 1 115 ? 5.403 5.225 12.895 1.00 89.88 115 PRO A CA 1
ATOM 901 C C . PRO A 1 115 ? 6.670 4.422 12.565 1.00 89.88 115 PRO A C 1
ATOM 903 O O . PRO A 1 115 ? 7.241 4.583 11.488 1.00 89.88 115 PRO A O 1
ATOM 906 N N . GLN A 1 116 ? 7.069 3.526 13.470 1.00 91.69 116 GLN A N 1
ATOM 907 C CA . GLN A 1 116 ? 8.268 2.690 13.389 1.00 91.69 116 GLN A CA 1
ATOM 908 C C . GLN A 1 116 ? 8.102 1.417 12.547 1.00 91.69 116 GLN A C 1
ATOM 910 O O . GLN A 1 116 ? 9.069 0.673 12.380 1.00 91.69 116 GLN A O 1
ATOM 915 N N . TRP A 1 117 ? 6.893 1.108 12.070 1.00 94.38 117 TRP A N 1
ATOM 916 C CA . TRP A 1 117 ? 6.680 -0.062 11.223 1.00 94.38 117 TRP A CA 1
ATOM 917 C C . TRP A 1 117 ? 7.246 0.164 9.822 1.00 94.38 117 TRP A C 1
ATOM 919 O O . TRP A 1 117 ? 7.146 1.278 9.297 1.00 94.38 117 TRP A O 1
ATOM 929 N N . PRO A 1 118 ? 7.808 -0.882 9.192 1.00 93.88 118 PRO A N 1
ATOM 930 C CA . PRO A 1 118 ? 8.221 -0.780 7.801 1.00 93.88 118 PRO A CA 1
ATOM 931 C C . PRO A 1 118 ? 6.990 -0.536 6.898 1.00 93.88 118 PRO A C 1
ATOM 933 O O . PRO A 1 118 ? 5.875 -0.871 7.309 1.00 93.88 118 PRO A O 1
ATOM 936 N N . PRO A 1 119 ? 7.147 0.053 5.697 1.00 91.62 119 PRO A N 1
ATOM 937 C CA . PRO A 1 119 ? 6.016 0.474 4.858 1.00 91.62 119 PRO A CA 1
ATOM 938 C C . PRO A 1 119 ? 5.029 -0.646 4.489 1.00 91.62 119 PRO A C 1
ATOM 940 O O . PRO A 1 119 ? 3.829 -0.406 4.411 1.00 91.62 119 PRO A O 1
ATOM 943 N N . GLU A 1 120 ? 5.511 -1.880 4.326 1.00 91.06 120 GLU A N 1
ATOM 944 C CA . GLU A 1 120 ? 4.690 -3.074 4.083 1.00 91.06 120 GLU A CA 1
ATOM 945 C C . GLU A 1 120 ? 3.747 -3.428 5.234 1.00 91.06 120 GLU A C 1
ATOM 947 O O . GLU A 1 120 ? 2.789 -4.175 5.040 1.00 91.06 120 GLU A O 1
ATOM 952 N N . ARG A 1 121 ? 4.024 -2.943 6.448 1.00 94.69 121 ARG A N 1
ATOM 953 C CA . ARG A 1 121 ? 3.287 -3.328 7.643 1.00 94.69 121 ARG A CA 1
ATOM 954 C C . ARG A 1 121 ? 2.279 -2.248 8.002 1.00 94.69 121 ARG A C 1
ATOM 956 O O . ARG A 1 121 ? 2.618 -1.184 8.516 1.00 94.69 121 ARG A O 1
ATOM 963 N N . TRP A 1 122 ? 1.020 -2.593 7.795 1.00 96.38 122 TRP A N 1
ATOM 964 C CA . TRP A 1 122 ? -0.160 -1.817 8.140 1.00 96.38 122 TRP A CA 1
ATOM 965 C C . TRP A 1 122 ? -1.310 -2.789 8.444 1.00 96.38 122 TRP A C 1
ATOM 967 O O . TRP A 1 122 ? -1.163 -4.002 8.290 1.00 96.38 122 TRP A O 1
ATOM 977 N N . THR A 1 123 ? -2.432 -2.275 8.936 1.00 96.81 123 THR A N 1
ATOM 978 C CA . THR A 1 123 ? -3.592 -3.077 9.344 1.00 96.81 123 THR A CA 1
ATOM 979 C C . THR A 1 123 ? -4.897 -2.430 8.879 1.00 96.81 123 THR A C 1
ATOM 981 O O . THR A 1 123 ? -4.972 -1.196 8.840 1.00 96.81 123 THR A O 1
ATOM 984 N N . PRO A 1 124 ? -5.936 -3.214 8.543 1.00 97.50 124 PRO A N 1
ATOM 985 C CA . PRO A 1 124 ? -7.215 -2.668 8.094 1.00 97.50 124 PRO A CA 1
ATOM 986 C C . PRO A 1 124 ? -7.876 -1.738 9.106 1.00 97.50 124 PRO A C 1
ATOM 988 O O . PRO A 1 124 ? -8.385 -0.696 8.706 1.00 97.50 124 PRO A O 1
ATOM 991 N N . TYR A 1 125 ? -7.815 -2.066 10.403 1.00 98.06 125 TYR A N 1
ATOM 992 C CA . TYR A 1 125 ? -8.531 -1.328 11.442 1.00 98.06 125 TYR A CA 1
ATOM 993 C C . TYR A 1 125 ? -7.663 -1.023 12.660 1.00 98.06 125 TYR A C 1
ATOM 995 O O . TYR A 1 125 ? -7.032 -1.921 13.219 1.00 98.06 125 TYR A O 1
ATOM 1003 N N . GLN A 1 126 ? -7.747 0.216 13.138 1.00 98.44 126 GLN A N 1
ATOM 1004 C CA . GLN A 1 126 ? -7.507 0.550 14.539 1.00 98.44 126 GLN A CA 1
ATOM 1005 C C . GLN A 1 126 ? -8.848 0.586 15.269 1.00 98.44 126 GLN A C 1
ATOM 1007 O O . GLN A 1 126 ? -9.820 1.140 14.747 1.00 98.44 126 GLN A O 1
ATOM 1012 N N . VAL A 1 127 ? -8.900 0.013 16.467 1.00 98.62 127 VAL A N 1
ATOM 1013 C CA . VAL A 1 127 ? -10.116 -0.087 17.279 1.00 98.62 127 VAL A CA 1
ATOM 1014 C C . VAL A 1 127 ? -9.829 0.446 18.677 1.00 98.62 127 VAL A C 1
ATOM 1016 O O . VAL A 1 127 ? -8.848 0.053 19.303 1.00 98.62 127 VAL A O 1
ATOM 1019 N N . GLU A 1 128 ? -10.693 1.334 19.159 1.00 98.56 128 GLU A N 1
ATOM 1020 C CA . GLU A 1 128 ? -10.714 1.774 20.554 1.00 98.56 128 GLU A CA 1
ATOM 1021 C C . GLU A 1 128 ? -11.678 0.879 21.333 1.00 98.56 128 GLU A C 1
ATOM 1023 O O . GLU A 1 128 ? -12.872 0.810 21.028 1.00 98.56 128 GLU A O 1
ATOM 1028 N N . LEU A 1 129 ? -11.143 0.144 22.303 1.00 97.75 129 LEU A N 1
ATOM 1029 C CA . LEU A 1 129 ? -11.906 -0.724 23.191 1.00 97.75 129 LEU A CA 1
ATOM 1030 C C . LEU A 1 129 ? -12.720 0.101 24.196 1.00 97.75 129 LEU A C 1
ATOM 1032 O O . LEU A 1 129 ? -12.401 1.251 24.490 1.00 97.75 129 LEU A O 1
ATOM 1036 N N . GLU A 1 130 ? -13.759 -0.493 24.789 1.00 96.06 130 GLU A N 1
ATOM 1037 C CA . GLU A 1 130 ? -14.608 0.210 25.772 1.00 96.06 130 GLU A CA 1
ATOM 1038 C C . GLU A 1 130 ? -13.865 0.673 27.035 1.00 96.06 130 GLU A C 1
ATOM 1040 O O . GLU A 1 130 ? -14.306 1.598 27.716 1.00 96.06 130 GLU A O 1
ATOM 1045 N N . ASN A 1 131 ? -12.731 0.044 27.347 1.00 94.62 131 ASN A N 1
ATOM 1046 C CA . ASN A 1 131 ? -11.847 0.446 28.440 1.00 94.62 131 ASN A CA 1
ATOM 1047 C C . ASN A 1 131 ? -10.910 1.622 28.066 1.00 94.62 131 ASN A C 1
ATOM 1049 O O . ASN A 1 131 ? -10.128 2.050 28.914 1.00 94.62 131 ASN A O 1
ATOM 1053 N N . GLY A 1 132 ? -10.979 2.132 26.829 1.00 95.25 132 GLY A N 1
ATOM 1054 C CA . GLY A 1 132 ? -10.143 3.210 26.288 1.00 95.25 132 GLY A CA 1
ATOM 1055 C C . GLY A 1 132 ? -8.797 2.758 25.708 1.00 95.25 132 GLY A C 1
ATOM 1056 O O . GLY A 1 132 ? -7.997 3.597 25.299 1.00 95.25 132 GLY A O 1
ATOM 1057 N N . GLU A 1 133 ? -8.503 1.457 25.685 1.00 97.25 133 GLU A N 1
ATOM 1058 C CA . GLU A 1 133 ? -7.282 0.929 25.074 1.00 97.25 133 GLU A CA 1
ATOM 1059 C C . GLU A 1 133 ? -7.393 0.912 23.544 1.00 97.25 133 GLU A C 1
ATOM 1061 O O . GLU A 1 133 ? -8.418 0.525 22.982 1.00 97.25 133 GLU A O 1
ATOM 1066 N N . LEU A 1 134 ? -6.316 1.305 22.859 1.00 97.81 134 LEU A N 1
ATOM 1067 C CA . LEU A 1 134 ? -6.222 1.220 21.405 1.00 97.81 134 LEU A CA 1
ATOM 1068 C C . LEU A 1 134 ? -5.549 -0.086 20.998 1.00 97.81 134 LEU A C 1
ATOM 1070 O O . LEU A 1 134 ? -4.400 -0.348 21.350 1.00 97.81 134 LEU A O 1
ATOM 1074 N N . ILE A 1 135 ? -6.256 -0.861 20.186 1.00 97.50 135 ILE A N 1
ATOM 1075 C CA . ILE A 1 135 ? -5.752 -2.074 19.549 1.00 97.50 135 ILE A CA 1
ATOM 1076 C C . ILE A 1 135 ? -5.875 -1.955 18.029 1.00 97.50 135 ILE A C 1
ATOM 1078 O O . ILE A 1 135 ? -6.405 -0.981 17.490 1.00 97.50 135 ILE A O 1
ATOM 1082 N N . TYR A 1 136 ? -5.422 -2.981 17.318 1.00 97.62 136 TYR A N 1
ATOM 1083 C CA . TYR A 1 136 ? -5.616 -3.097 15.879 1.00 97.62 136 TYR A CA 1
ATOM 1084 C C . TYR A 1 136 ? -6.060 -4.508 15.503 1.00 97.62 136 TYR A C 1
ATOM 1086 O O . TYR A 1 136 ? -5.625 -5.493 16.103 1.00 97.62 136 TYR A O 1
ATOM 1094 N N . ALA A 1 137 ? -6.908 -4.607 14.482 1.00 97.19 137 ALA A N 1
ATOM 1095 C CA . ALA A 1 137 ? -7.260 -5.882 13.873 1.00 97.19 137 ALA A CA 1
ATOM 1096 C C . ALA A 1 137 ? -6.329 -6.119 12.671 1.00 97.19 137 ALA A C 1
ATOM 1098 O O . ALA A 1 137 ? -6.350 -5.326 11.728 1.00 97.19 137 ALA A O 1
ATOM 1099 N N . PRO A 1 138 ? -5.498 -7.179 12.680 1.00 95.44 138 PRO A N 1
ATOM 1100 C CA . PRO A 1 138 ? -4.446 -7.363 11.679 1.00 95.44 138 PRO A CA 1
ATOM 1101 C C . PRO A 1 138 ? -4.973 -7.727 10.285 1.00 95.44 138 PRO A C 1
ATOM 1103 O O . PRO A 1 138 ? -4.249 -7.564 9.310 1.00 95.44 138 PRO A O 1
ATOM 1106 N N . ALA A 1 139 ? -6.210 -8.216 10.186 1.00 95.12 139 ALA A N 1
ATOM 1107 C CA . ALA A 1 139 ? -6.860 -8.575 8.933 1.00 95.12 139 ALA A CA 1
ATOM 1108 C C . ALA A 1 139 ? -8.370 -8.328 9.026 1.00 95.12 139 ALA A C 1
ATOM 1110 O O . ALA A 1 139 ? -8.956 -8.427 10.108 1.00 95.12 139 ALA A O 1
ATOM 1111 N N . ASP A 1 140 ? -9.008 -8.060 7.886 1.00 96.56 140 ASP A N 1
ATOM 1112 C CA . ASP A 1 140 ? -10.461 -7.925 7.791 1.00 96.56 140 ASP A CA 1
ATOM 1113 C C . ASP A 1 140 ? -11.141 -9.295 7.655 1.00 96.56 140 ASP A C 1
ATOM 1115 O O . ASP A 1 140 ? -11.729 -9.641 6.634 1.00 96.56 140 ASP A O 1
ATOM 1119 N N . LEU A 1 141 ? -11.015 -10.105 8.704 1.00 95.94 141 LEU A N 1
ATOM 1120 C CA . LEU A 1 141 ? -11.544 -11.465 8.768 1.00 95.94 141 LEU A CA 1
ATOM 1121 C C . LEU A 1 141 ? -12.398 -11.640 10.019 1.00 95.94 141 LEU A C 1
ATOM 1123 O O . LEU A 1 141 ? -12.062 -11.104 11.074 1.00 95.94 141 LEU A O 1
ATOM 1127 N N . ASP A 1 142 ? -13.435 -12.477 9.940 1.00 96.62 142 ASP A N 1
ATOM 1128 C CA . ASP A 1 142 ? -14.288 -12.827 11.091 1.00 96.62 142 ASP A CA 1
ATOM 1129 C C . ASP A 1 142 ? -13.513 -13.447 12.259 1.00 96.62 142 ASP A C 1
ATOM 1131 O O . ASP A 1 142 ? -13.989 -13.438 13.386 1.00 96.62 142 ASP A O 1
ATOM 1135 N N . ALA A 1 143 ? -12.318 -13.989 12.011 1.00 96.44 143 ALA A N 1
ATOM 1136 C CA . ALA A 1 143 ? -11.434 -14.497 13.057 1.00 96.44 143 ALA A CA 1
ATOM 1137 C C . ALA A 1 143 ? -10.768 -13.378 13.885 1.00 96.44 143 ALA A C 1
ATOM 1139 O O . ALA A 1 143 ? -10.328 -13.634 15.008 1.00 96.44 143 ALA A O 1
ATOM 1140 N N . CYS A 1 144 ? -10.686 -12.163 13.335 1.00 97.00 144 CYS A N 1
ATOM 1141 C CA . CYS A 1 144 ? -10.048 -10.996 13.942 1.00 97.00 144 CYS A CA 1
ATOM 1142 C C . CYS A 1 144 ? -11.066 -9.962 14.432 1.00 97.00 144 CYS A C 1
ATOM 1144 O O . CYS A 1 144 ? -10.878 -9.405 15.512 1.00 97.00 144 CYS A O 1
ATOM 1146 N N . ILE A 1 145 ? -12.110 -9.697 13.640 1.00 98.12 145 ILE A N 1
ATOM 1147 C CA . ILE A 1 145 ? -13.068 -8.609 13.858 1.00 98.12 145 ILE A CA 1
ATOM 1148 C C . ILE A 1 145 ? -14.447 -8.960 13.285 1.00 98.12 145 ILE A C 1
ATOM 1150 O O . ILE A 1 145 ? -14.554 -9.461 12.160 1.00 98.12 145 ILE A O 1
ATOM 1154 N N . ARG A 1 146 ? -15.506 -8.670 14.049 1.00 98.06 146 ARG A N 1
ATOM 1155 C CA . ARG A 1 146 ? -16.907 -8.903 13.662 1.00 98.06 146 ARG A CA 1
ATOM 1156 C C . ARG A 1 146 ? -17.838 -7.804 14.179 1.00 98.06 146 ARG A C 1
ATOM 1158 O O . ARG A 1 146 ? -17.471 -7.060 15.084 1.00 98.06 146 ARG A O 1
ATOM 1165 N N . ALA A 1 147 ? -19.047 -7.728 13.627 1.00 96.06 147 ALA A N 1
A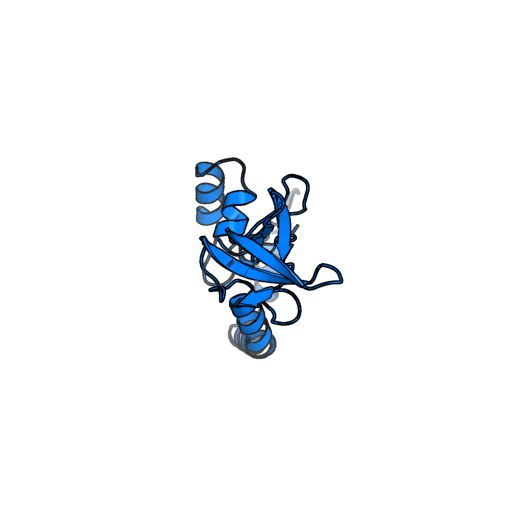TOM 1166 C CA . ALA A 1 147 ? -20.099 -6.855 14.148 1.00 96.06 147 ALA A CA 1
ATOM 1167 C C . ALA A 1 147 ? -20.578 -7.312 15.541 1.00 96.06 147 ALA A C 1
ATOM 1169 O O . ALA A 1 147 ? -20.563 -8.512 15.826 1.00 96.06 147 ALA A O 1
ATOM 1170 N N . VAL A 1 148 ? -21.000 -6.345 16.365 1.00 89.69 148 VAL A N 1
ATOM 1171 C CA . VAL A 1 148 ? -21.695 -6.559 17.654 1.00 89.69 148 VAL A CA 1
ATOM 1172 C C . VAL A 1 148 ? -23.162 -6.912 17.421 1.00 89.69 148 VAL A C 1
ATOM 1174 O O . VAL A 1 148 ? -23.775 -6.281 16.528 1.00 89.69 148 VAL A O 1
#

pLDDT: mean 94.72, std 3.63, range [66.19, 98.62]

Secondary structure (DSSP, 8-state):
---GGGS-HHHHHHHSSSHHHHHHHHTT-BGGGBT---------SS--HHHHHHHHHTTSPPHHHHHHHHHHHHHHHHHHHHHTS--SS-TT-EEEEESSSEEEEEEEEEEE--TTS-TT--EEEEEEETTS-EEEESSSSTTTEEE-

Foldseek 3Di:
DDQLLLAQLVLSCVLDPDPVRSVVQQVCQDDNRTNPDDDDDDDDPPDPPVVVVVVVVVPDDDPVNVVVVCVVCVVVVVVSVVQNDPAPDDFQAWKWFPPVHTFIWTFHDAQADDNPDDSVQTAGTWTQTPVRDIDTQRTRDPNGMDHD

Sequence (148 aa):
GVWWAMLPEQVMEKCLPTPEAFAAERALFEGDDGDRRQELVFIGTKLDVAAITASLDACLCTDEEMDEYRAIWAAEVERAARDAGPFRFDVGTRVECNCGEWVQGSVVAHYYREPQWPPERWTPYQVELENGELIYAPADLDACIRAV